Protein AF-A0A5C9AGM6-F1 (afdb_monomer_lite)

Structure (mmCIF, N/CA/C/O backbone):
data_AF-A0A5C9AGM6-F1
#
_entry.id   AF-A0A5C9AGM6-F1
#
loop_
_atom_site.group_PDB
_atom_site.id
_atom_site.type_symbol
_atom_site.label_ato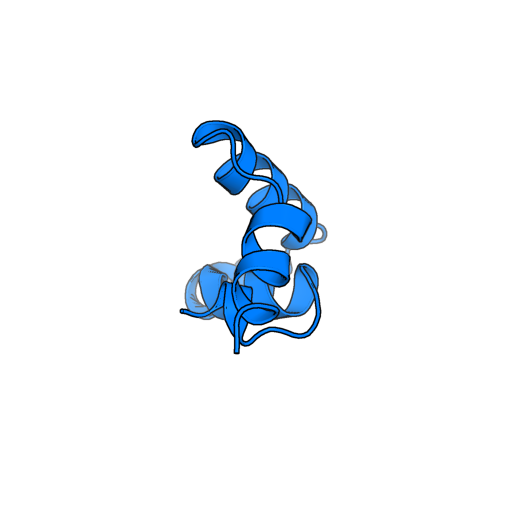m_id
_atom_site.label_alt_id
_atom_site.label_comp_id
_atom_site.label_asym_id
_atom_site.label_entity_id
_atom_site.label_seq_id
_atom_site.pdbx_PDB_ins_code
_atom_site.Cartn_x
_atom_site.Cartn_y
_atom_site.Cartn_z
_atom_site.occupancy
_atom_site.B_iso_or_equiv
_atom_site.auth_seq_id
_atom_site.auth_comp_id
_atom_site.auth_asym_id
_atom_site.auth_atom_id
_atom_site.pdbx_PDB_model_num
ATOM 1 N N . ALA A 1 1 ? -6.172 -7.783 -1.210 1.00 63.81 1 ALA A N 1
ATOM 2 C CA . ALA A 1 1 ? -5.626 -7.976 0.154 1.00 63.81 1 ALA A CA 1
ATOM 3 C C . ALA A 1 1 ? -4.085 -7.901 0.232 1.00 63.81 1 ALA A C 1
ATOM 5 O O . ALA A 1 1 ? -3.535 -8.217 1.277 1.00 63.81 1 ALA A O 1
ATOM 6 N N . ILE A 1 2 ? -3.381 -7.429 -0.811 1.00 77.31 2 ILE A N 1
ATOM 7 C CA . ILE A 1 2 ? -1.908 -7.518 -0.904 1.00 77.31 2 ILE A CA 1
ATOM 8 C C . ILE A 1 2 ? -1.175 -6.618 0.099 1.00 77.31 2 ILE A C 1
ATOM 10 O O . ILE A 1 2 ? -0.252 -7.084 0.758 1.00 77.31 2 ILE A O 1
ATOM 14 N N . CYS A 1 3 ? -1.612 -5.367 0.289 1.00 79.56 3 CYS A N 1
ATOM 15 C CA . CYS A 1 3 ? -1.004 -4.479 1.288 1.00 79.56 3 CYS A CA 1
ATOM 16 C C . CYS A 1 3 ? -1.058 -5.079 2.700 1.00 79.56 3 CYS A C 1
ATOM 18 O O . CYS A 1 3 ? -0.065 -5.030 3.406 1.00 79.56 3 CYS A O 1
ATOM 20 N N . ARG A 1 4 ? -2.177 -5.715 3.073 1.00 78.56 4 ARG A N 1
ATOM 21 C CA . ARG A 1 4 ? -2.381 -6.334 4.397 1.00 78.56 4 ARG A CA 1
ATOM 22 C C . ARG A 1 4 ? -1.512 -7.572 4.642 1.00 78.56 4 ARG A C 1
ATOM 24 O O . ARG A 1 4 ? -1.185 -7.865 5.777 1.00 78.56 4 ARG A O 1
ATOM 31 N N . GLN A 1 5 ? -1.154 -8.305 3.589 1.00 81.50 5 GLN A N 1
ATOM 32 C CA . GLN A 1 5 ? -0.336 -9.523 3.693 1.00 81.50 5 GLN A CA 1
ATOM 33 C C . GLN A 1 5 ? 1.168 -9.234 3.606 1.00 81.50 5 GLN A C 1
ATOM 35 O O . GLN A 1 5 ? 2.001 -10.064 3.967 1.00 81.50 5 GLN A O 1
ATOM 40 N N . ALA A 1 6 ? 1.540 -8.066 3.089 1.00 83.06 6 ALA A N 1
ATOM 41 C CA . ALA A 1 6 ? 2.925 -7.694 2.889 1.00 83.06 6 ALA A CA 1
ATOM 42 C C . ALA A 1 6 ? 3.529 -7.091 4.161 1.00 83.06 6 ALA A C 1
ATOM 44 O O . ALA A 1 6 ? 3.042 -6.095 4.679 1.00 83.06 6 ALA A O 1
ATOM 45 N N . LYS A 1 7 ? 4.679 -7.625 4.584 1.00 80.00 7 LYS A N 1
ATOM 46 C CA . LYS A 1 7 ? 5.409 -7.169 5.781 1.00 80.00 7 LYS A CA 1
ATOM 47 C C . LYS A 1 7 ? 6.015 -5.763 5.661 1.00 80.00 7 LYS A C 1
ATOM 49 O O . LYS A 1 7 ? 6.565 -5.237 6.623 1.00 80.00 7 LYS A O 1
ATOM 54 N N . SER A 1 8 ? 6.018 -5.170 4.467 1.00 80.31 8 SER A N 1
ATOM 55 C CA . SER A 1 8 ? 6.611 -3.853 4.207 1.00 80.31 8 SER A CA 1
ATOM 56 C C . SER A 1 8 ? 6.052 -3.230 2.929 1.00 80.31 8 SER A C 1
ATOM 58 O O . SER A 1 8 ? 5.725 -3.946 1.979 1.00 80.31 8 SER A O 1
ATOM 60 N N . LEU A 1 9 ? 6.061 -1.894 2.860 1.00 79.19 9 LEU A N 1
ATOM 61 C CA . LEU A 1 9 ? 5.679 -1.101 1.679 1.00 79.19 9 LEU A CA 1
ATOM 62 C C . LEU A 1 9 ? 6.333 -1.599 0.385 1.00 79.19 9 LEU A C 1
ATOM 64 O O . LEU A 1 9 ? 5.658 -1.763 -0.625 1.00 79.19 9 LEU A O 1
ATOM 68 N N . SER A 1 10 ? 7.634 -1.889 0.414 1.00 79.06 10 SER A N 1
ATOM 69 C CA . SER A 1 10 ? 8.360 -2.382 -0.762 1.00 79.06 10 SER A CA 1
ATOM 70 C C . SER A 1 10 ? 7.908 -3.780 -1.195 1.00 79.06 10 SER A C 1
ATOM 72 O O . SER A 1 10 ? 7.868 -4.062 -2.388 1.00 79.06 10 SER A O 1
ATOM 74 N N . ALA A 1 11 ? 7.539 -4.659 -0.257 1.00 81.69 11 ALA A N 1
ATOM 75 C CA . ALA A 1 11 ? 7.024 -5.994 -0.569 1.00 81.69 11 ALA A CA 1
ATOM 76 C C . ALA A 1 11 ? 5.594 -5.935 -1.132 1.00 81.69 11 ALA A C 1
ATOM 78 O O . ALA A 1 11 ? 5.258 -6.688 -2.045 1.00 81.69 11 ALA A O 1
ATOM 79 N N . ALA A 1 12 ? 4.769 -5.011 -0.628 1.00 86.12 12 ALA A N 1
ATOM 80 C CA . ALA A 1 12 ? 3.447 -4.731 -1.181 1.00 86.12 12 ALA A CA 1
ATOM 81 C C . ALA A 1 12 ? 3.551 -4.130 -2.585 1.00 86.12 12 ALA A C 1
ATOM 83 O O . ALA A 1 12 ? 2.871 -4.582 -3.499 1.00 86.12 12 ALA A O 1
ATOM 84 N N . GLY A 1 13 ? 4.441 -3.149 -2.761 1.00 82.69 13 GLY A N 1
ATOM 85 C CA . GLY A 1 13 ? 4.703 -2.500 -4.040 1.00 82.69 13 GLY A CA 1
ATOM 86 C C . GLY A 1 13 ? 5.199 -3.487 -5.093 1.00 82.69 13 GLY A C 1
ATOM 87 O O . GLY A 1 13 ? 4.667 -3.510 -6.195 1.00 82.69 13 GLY A O 1
ATOM 88 N N . ARG A 1 14 ? 6.132 -4.380 -4.738 1.00 80.75 14 ARG A N 1
ATOM 89 C CA . ARG A 1 14 ? 6.612 -5.436 -5.646 1.00 80.75 14 ARG A CA 1
ATOM 90 C C . ARG A 1 14 ? 5.494 -6.351 -6.128 1.00 80.75 14 ARG A C 1
ATOM 9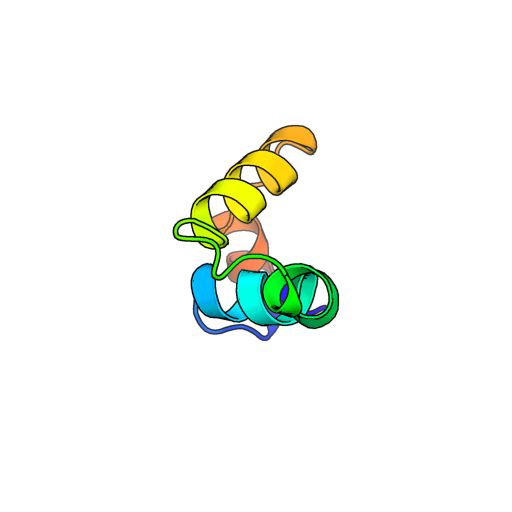2 O O . ARG A 1 14 ? 5.453 -6.637 -7.311 1.00 80.75 14 ARG A O 1
ATOM 99 N N . GLN A 1 15 ? 4.596 -6.774 -5.238 1.00 81.88 15 GLN A N 1
ATOM 100 C CA . GLN A 1 15 ? 3.466 -7.635 -5.603 1.00 81.88 15 GLN A CA 1
ATOM 101 C C . GLN A 1 15 ? 2.397 -6.891 -6.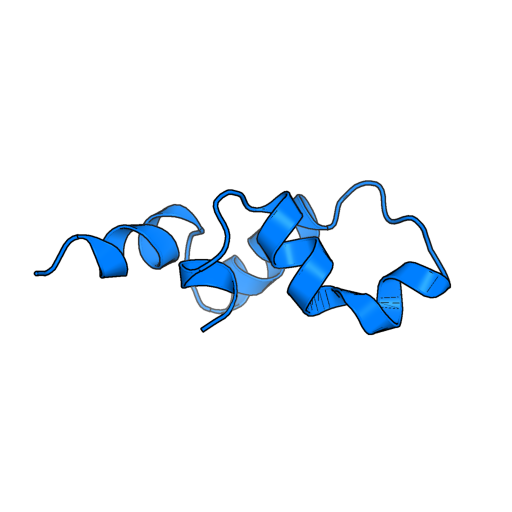414 1.00 81.88 15 GLN A C 1
ATOM 103 O O . GLN A 1 15 ? 1.839 -7.445 -7.353 1.00 81.88 15 GLN A O 1
ATOM 108 N N . LEU A 1 16 ? 2.116 -5.628 -6.080 1.00 79.88 16 LEU A N 1
ATOM 109 C CA . LEU A 1 16 ? 1.142 -4.805 -6.807 1.00 79.88 16 LEU A CA 1
ATOM 110 C C . LEU A 1 16 ? 1.630 -4.400 -8.200 1.00 79.88 16 LEU A C 1
ATOM 112 O O . LEU A 1 16 ? 0.828 -4.284 -9.123 1.00 79.88 16 LEU A O 1
ATOM 116 N N . PHE A 1 17 ? 2.934 -4.182 -8.356 1.00 76.50 17 PHE A N 1
ATOM 117 C CA . PHE A 1 17 ? 3.551 -3.738 -9.602 1.00 76.50 17 PHE A CA 1
ATOM 118 C C . PHE A 1 17 ? 4.377 -4.842 -10.276 1.00 76.50 17 PHE A C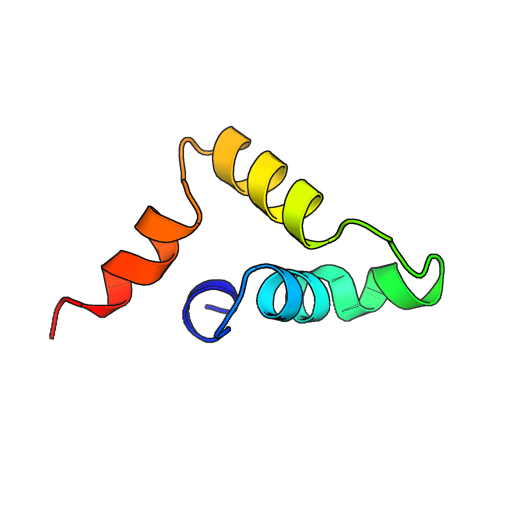 1
ATOM 120 O O . PHE A 1 17 ? 5.210 -4.530 -11.127 1.00 76.50 17 PHE A O 1
ATOM 127 N N . ASP A 1 18 ? 4.142 -6.118 -9.942 1.00 74.19 18 ASP A N 1
ATOM 128 C CA . ASP A 1 18 ? 4.958 -7.255 -10.402 1.00 74.19 18 ASP A CA 1
ATOM 129 C C . ASP A 1 18 ? 5.021 -7.376 -11.936 1.00 74.19 18 ASP A C 1
ATOM 131 O O . ASP A 1 18 ? 6.063 -7.670 -12.522 1.00 74.19 18 ASP A O 1
ATOM 135 N N . VAL A 1 19 ? 3.928 -7.009 -12.606 1.00 69.19 19 VAL A N 1
ATOM 136 C CA . VAL A 1 19 ? 3.844 -6.965 -14.072 1.00 69.19 19 VAL A CA 1
ATOM 137 C C . VAL A 1 19 ? 4.571 -5.740 -14.655 1.00 69.19 19 VAL A C 1
ATOM 139 O O . VAL A 1 19 ? 5.214 -5.829 -15.696 1.00 69.19 19 VAL A O 1
ATOM 142 N N . SER A 1 20 ? 4.531 -4.582 -13.981 1.00 65.69 20 SER A N 1
ATOM 143 C CA . SER A 1 20 ? 5.120 -3.322 -14.480 1.00 65.69 20 SER A CA 1
ATOM 144 C C . SER A 1 20 ? 6.629 -3.208 -14.209 1.00 65.69 20 SER A C 1
ATOM 146 O O . SER A 1 20 ? 7.354 -2.553 -14.963 1.00 65.69 20 SER A O 1
ATOM 148 N N . ARG A 1 21 ? 7.133 -3.879 -13.164 1.00 65.56 21 ARG A N 1
ATOM 149 C CA . ARG A 1 21 ? 8.553 -3.843 -12.766 1.00 65.56 21 ARG A CA 1
ATOM 150 C C . ARG A 1 21 ? 9.497 -4.547 -13.742 1.00 65.56 21 ARG A C 1
ATOM 152 O O . ARG A 1 21 ? 10.691 -4.266 -13.707 1.00 65.56 21 ARG A O 1
ATOM 159 N N . GLN A 1 22 ? 8.989 -5.409 -14.628 1.00 63.62 22 GLN A N 1
ATOM 160 C CA . GLN A 1 22 ? 9.810 -6.089 -15.642 1.00 63.62 22 GLN A CA 1
ATOM 161 C C . GLN A 1 22 ? 10.456 -5.102 -16.636 1.00 63.62 22 GLN A C 1
ATOM 163 O O . GLN A 1 22 ? 11.531 -5.379 -17.154 1.00 63.62 22 GLN A O 1
ATOM 168 N N . GLY A 1 23 ? 9.852 -3.923 -16.854 1.00 62.78 23 GLY A N 1
ATOM 169 C CA . GLY A 1 23 ? 10.366 -2.896 -17.777 1.00 62.78 23 GLY A CA 1
ATOM 170 C C . GLY A 1 23 ? 11.100 -1.717 -17.122 1.00 62.78 23 GLY A C 1
ATOM 171 O O . GLY A 1 23 ? 11.662 -0.875 -17.819 1.00 62.78 23 GLY A O 1
ATOM 172 N N . LYS A 1 24 ? 11.078 -1.608 -15.791 1.00 56.31 24 LYS A N 1
ATOM 173 C CA . LYS A 1 24 ? 11.779 -0.572 -15.020 1.00 56.31 24 LYS A CA 1
ATOM 174 C C . LYS A 1 24 ? 11.971 -1.105 -13.607 1.00 56.31 24 LYS A C 1
ATOM 176 O O . LYS A 1 24 ? 11.007 -1.172 -12.849 1.00 56.31 24 LYS A O 1
ATOM 181 N N . ALA A 1 25 ? 13.208 -1.447 -13.248 1.00 54.44 25 ALA A N 1
ATOM 182 C CA . ALA A 1 25 ? 13.599 -1.710 -11.867 1.00 54.44 25 ALA A CA 1
ATOM 183 C C . ALA A 1 25 ? 13.393 -0.416 -11.061 1.00 54.44 25 ALA A C 1
ATOM 185 O O . ALA A 1 25 ? 14.260 0.454 -11.007 1.00 54.44 25 ALA A O 1
ATOM 186 N N . SER A 1 26 ? 12.173 -0.204 -10.568 1.00 55.69 26 SER A N 1
ATOM 187 C CA . SER A 1 26 ? 11.761 1.100 -10.076 1.00 55.69 26 SER A CA 1
ATOM 188 C C . SER A 1 26 ? 12.304 1.295 -8.672 1.00 55.69 26 SER A C 1
ATOM 190 O O . SER A 1 26 ? 11.897 0.636 -7.722 1.00 55.69 26 SER A O 1
ATOM 192 N N . VAL A 1 27 ? 13.216 2.252 -8.551 1.00 55.62 27 VAL A N 1
ATOM 193 C CA . VAL A 1 27 ? 13.850 2.710 -7.310 1.00 55.62 27 VAL A CA 1
ATOM 194 C C . VAL A 1 27 ? 12.838 3.176 -6.242 1.00 55.62 27 VAL A C 1
ATOM 196 O O . VAL A 1 27 ? 13.245 3.533 -5.144 1.00 55.62 27 VAL A O 1
ATOM 199 N N . ASN A 1 28 ? 11.518 3.166 -6.488 1.00 72.25 28 ASN A N 1
ATOM 200 C CA . ASN A 1 28 ? 10.570 3.704 -5.515 1.00 72.25 28 ASN A CA 1
ATOM 201 C C . ASN A 1 28 ? 9.134 3.143 -5.553 1.00 72.25 28 ASN A C 1
ATOM 203 O O . ASN A 1 28 ? 8.159 3.890 -5.460 1.00 72.25 28 ASN A O 1
ATOM 207 N N . ASP A 1 29 ? 8.972 1.819 -5.642 1.00 74.94 29 ASP A N 1
ATOM 208 C CA . ASP A 1 29 ? 7.647 1.179 -5.506 1.00 74.94 29 ASP A CA 1
ATOM 209 C C . ASP A 1 29 ? 6.950 1.546 -4.179 1.00 74.94 29 ASP A C 1
ATOM 211 O O . ASP A 1 29 ? 5.727 1.681 -4.124 1.00 74.94 29 ASP A O 1
ATOM 215 N N . ALA A 1 30 ? 7.736 1.777 -3.121 1.00 78.44 30 ALA A N 1
ATOM 216 C CA . ALA A 1 30 ? 7.247 2.243 -1.826 1.00 78.44 30 ALA A CA 1
ATOM 217 C C . ALA A 1 30 ? 6.647 3.663 -1.888 1.00 78.44 30 ALA A C 1
ATOM 219 O O . ALA A 1 30 ? 5.559 3.881 -1.354 1.00 78.44 30 ALA A O 1
ATOM 220 N N . ASP A 1 31 ? 7.304 4.619 -2.557 1.00 82.62 31 ASP A N 1
ATOM 221 C CA . ASP A 1 31 ? 6.765 5.975 -2.764 1.00 82.62 31 ASP A CA 1
ATOM 222 C C . ASP A 1 31 ? 5.511 5.958 -3.636 1.00 82.62 31 ASP A C 1
ATOM 224 O O . ASP A 1 31 ? 4.518 6.602 -3.299 1.00 82.62 31 ASP A O 1
ATOM 228 N N . ARG A 1 32 ? 5.509 5.170 -4.718 1.00 82.69 32 ARG A N 1
ATOM 229 C CA . ARG A 1 32 ? 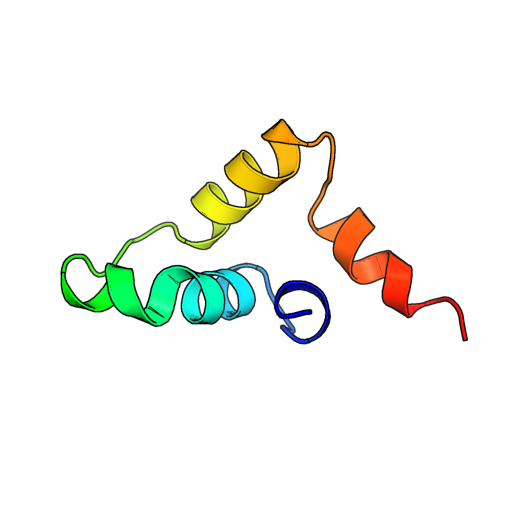4.321 5.013 -5.568 1.00 82.69 32 ARG A CA 1
ATOM 230 C C . ARG A 1 32 ? 3.134 4.502 -4.774 1.00 82.69 32 ARG A C 1
ATOM 232 O O . ARG A 1 32 ? 2.040 5.047 -4.902 1.00 82.69 32 ARG A O 1
ATOM 239 N N . LEU A 1 33 ? 3.354 3.490 -3.938 1.00 82.75 33 LEU A N 1
ATOM 240 C CA . LEU A 1 33 ? 2.305 2.947 -3.091 1.00 82.75 33 LEU A CA 1
ATOM 241 C C . LEU A 1 33 ? 1.822 3.981 -2.064 1.00 82.75 33 LEU A C 1
ATOM 243 O O . LEU A 1 33 ? 0.616 4.134 -1.896 1.00 82.75 33 LEU A O 1
ATOM 247 N N . ARG A 1 34 ? 2.723 4.760 -1.448 1.00 85.62 34 ARG A N 1
ATOM 248 C CA . ARG A 1 34 ? 2.338 5.873 -0.559 1.00 85.62 34 ARG A CA 1
ATOM 249 C C . ARG A 1 34 ? 1.491 6.925 -1.275 1.00 85.62 34 ARG A C 1
ATOM 251 O O . ARG A 1 34 ? 0.433 7.281 -0.768 1.00 85.62 34 ARG A O 1
ATOM 258 N N . LYS A 1 35 ? 1.909 7.389 -2.456 1.00 86.62 35 LYS A N 1
ATOM 259 C CA . LYS A 1 35 ? 1.150 8.363 -3.263 1.00 86.62 35 LYS A CA 1
ATOM 260 C C . LYS A 1 35 ? -0.209 7.819 -3.688 1.00 86.62 35 LYS A C 1
ATOM 262 O O . LYS A 1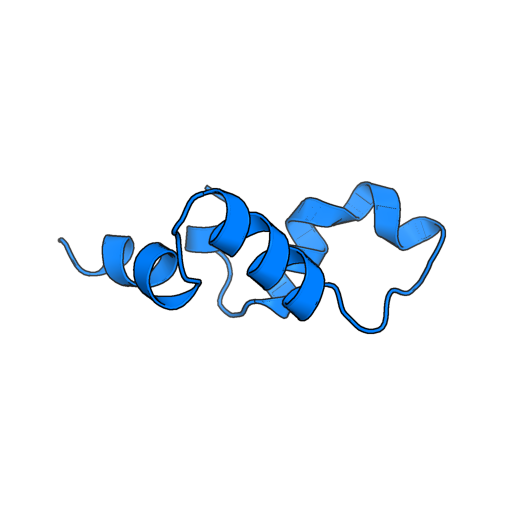 35 ? -1.198 8.545 -3.657 1.00 86.62 35 LYS A O 1
ATOM 267 N N . TYR A 1 36 ? -0.259 6.545 -4.068 1.00 85.94 36 TYR A N 1
ATOM 268 C CA . TYR A 1 36 ? -1.500 5.878 -4.437 1.00 85.94 36 TYR A CA 1
ATOM 269 C C . TYR A 1 36 ? -2.475 5.823 -3.258 1.00 85.94 36 TYR A C 1
ATOM 271 O O . TYR A 1 36 ? -3.622 6.216 -3.419 1.00 85.94 36 TYR A O 1
ATOM 279 N N . LEU A 1 37 ? -2.016 5.422 -2.068 1.00 87.50 37 LEU A N 1
ATOM 280 C CA . LEU A 1 37 ? -2.842 5.386 -0.856 1.00 87.50 37 LEU A CA 1
ATOM 281 C C . LEU A 1 37 ? -3.311 6.785 -0.429 1.00 87.50 37 LEU A C 1
ATOM 283 O O . LEU A 1 37 ? -4.491 6.969 -0.131 1.00 87.50 37 LEU A O 1
ATOM 287 N N . ALA A 1 38 ? -2.429 7.785 -0.496 1.00 89.69 38 ALA A N 1
ATOM 288 C CA . ALA A 1 38 ? -2.757 9.169 -0.156 1.00 89.69 38 ALA A CA 1
ATOM 289 C C . ALA A 1 38 ? -3.887 9.743 -1.027 1.00 89.69 38 ALA A C 1
ATOM 291 O O . ALA A 1 38 ? -4.693 10.539 -0.553 1.00 89.69 38 ALA A O 1
ATOM 292 N N . ARG A 1 39 ? -4.006 9.292 -2.281 1.00 89.94 39 ARG A N 1
ATOM 293 C CA . ARG A 1 39 ? -5.095 9.678 -3.193 1.00 89.94 39 ARG A CA 1
ATOM 294 C C . ARG A 1 39 ? -6.479 9.210 -2.721 1.00 89.94 39 ARG A C 1
ATOM 296 O O . ARG A 1 39 ? -7.478 9.774 -3.149 1.00 89.94 39 ARG A O 1
ATOM 303 N N . PHE A 1 40 ? -6.525 8.221 -1.829 1.00 87.94 40 PHE A N 1
ATOM 304 C CA . PHE A 1 40 ? -7.736 7.737 -1.159 1.00 87.94 40 PHE A CA 1
ATOM 305 C C . PHE A 1 40 ? -7.827 8.190 0.307 1.00 87.94 40 PHE A C 1
ATOM 307 O O . PHE A 1 40 ? -8.676 7.697 1.041 1.00 87.94 40 PHE A O 1
ATOM 314 N N . GLY A 1 41 ? -6.944 9.089 0.759 1.00 88.75 41 GLY A N 1
ATOM 315 C CA . GLY A 1 41 ? -6.868 9.499 2.164 1.00 88.75 41 GLY A CA 1
ATOM 316 C C . GLY A 1 41 ? -6.371 8.396 3.105 1.00 88.75 41 GLY A C 1
ATOM 317 O O . GLY A 1 41 ? -6.589 8.475 4.309 1.00 88.75 41 GLY A O 1
ATOM 318 N N . LEU A 1 42 ? -5.717 7.359 2.571 1.00 88.81 42 LEU A N 1
ATOM 319 C CA . LEU A 1 42 ? -5.212 6.226 3.341 1.00 88.81 42 LEU A CA 1
ATOM 320 C C . LEU A 1 42 ? -3.703 6.344 3.559 1.00 88.81 42 LEU A C 1
ATOM 322 O O . LEU A 1 42 ? -2.955 6.782 2.682 1.00 88.81 42 LEU A O 1
ATOM 326 N N . THR A 1 43 ? -3.238 5.885 4.718 1.00 88.75 43 THR A N 1
ATOM 327 C CA . THR A 1 43 ? -1.811 5.716 5.015 1.00 88.75 43 THR A CA 1
ATOM 328 C C . THR A 1 43 ? -1.450 4.235 5.037 1.00 88.75 43 THR A C 1
ATOM 330 O O . THR A 1 43 ? -2.308 3.369 5.210 1.00 88.75 43 THR A O 1
ATOM 333 N N . TRP A 1 44 ? -0.166 3.916 4.846 1.00 85.94 44 TRP A N 1
ATOM 334 C CA . TRP A 1 44 ? 0.302 2.530 4.956 1.00 85.94 44 TRP A CA 1
ATOM 335 C C . TRP A 1 44 ? -0.024 1.936 6.326 1.00 85.94 44 TRP A C 1
ATOM 337 O O . TRP A 1 44 ? -0.528 0.821 6.402 1.00 85.94 44 TRP A O 1
ATOM 347 N N . GLU A 1 45 ? 0.210 2.707 7.384 1.00 86.31 45 GLU A N 1
ATOM 348 C CA . GLU A 1 45 ? -0.086 2.318 8.761 1.00 86.31 45 GLU A CA 1
ATOM 349 C C . GLU A 1 45 ? -1.576 2.050 8.954 1.00 86.31 45 GLU A C 1
ATOM 351 O O . GLU A 1 45 ? -1.913 0.988 9.454 1.00 86.31 45 GLU A O 1
ATOM 356 N N . ALA A 1 46 ? -2.468 2.908 8.444 1.00 86.19 46 ALA A N 1
ATOM 357 C CA . ALA A 1 46 ? -3.910 2.662 8.505 1.00 86.19 46 ALA A CA 1
ATOM 358 C C . ALA A 1 46 ? -4.312 1.358 7.796 1.00 86.19 46 ALA A C 1
ATOM 360 O O . ALA A 1 46 ? -5.218 0.663 8.234 1.00 86.19 46 ALA A O 1
ATOM 361 N N . VAL A 1 47 ? -3.630 0.986 6.710 1.00 85.06 47 VAL A N 1
ATOM 362 C CA . VAL A 1 47 ? -3.891 -0.279 6.003 1.00 85.06 47 VAL A CA 1
ATOM 363 C C . VAL A 1 47 ? -3.322 -1.493 6.751 1.00 85.06 47 VAL A C 1
ATOM 365 O O . VAL A 1 47 ? -3.878 -2.584 6.618 1.00 85.06 47 VAL A O 1
ATOM 368 N N . GLN A 1 48 ? -2.236 -1.333 7.515 1.00 84.62 48 GLN A N 1
ATOM 369 C CA . GLN A 1 48 ? -1.666 -2.388 8.367 1.00 84.62 48 GLN A CA 1
ATOM 370 C C . GLN A 1 48 ? -2.448 -2.574 9.673 1.00 84.62 48 GLN A C 1
ATOM 372 O O . GLN A 1 48 ? -2.670 -3.704 10.093 1.00 84.62 48 GLN A O 1
ATOM 377 N N . ASP A 1 49 ? -2.896 -1.481 10.286 1.00 77.44 49 ASP A N 1
ATOM 378 C CA . ASP A 1 49 ? -3.575 -1.454 11.585 1.00 77.44 49 ASP A CA 1
ATOM 379 C C . ASP A 1 49 ? -4.949 -2.143 11.558 1.00 77.44 49 ASP A C 1
ATOM 381 O O . ASP A 1 49 ? -5.351 -2.791 12.519 1.00 77.44 49 ASP A O 1
ATOM 385 N N . GLN A 1 50 ? -5.608 -2.167 10.396 1.00 65.88 50 GLN A N 1
ATOM 386 C CA . GLN A 1 50 ? -6.827 -2.956 10.158 1.00 65.88 50 GLN A CA 1
ATOM 387 C C . GLN A 1 50 ? -6.628 -4.483 10.329 1.00 65.88 50 GLN A C 1
ATOM 389 O O . GLN A 1 50 ? -7.581 -5.241 10.162 1.00 65.88 50 GLN A O 1
ATOM 394 N N . HIS A 1 51 ? -5.409 -4.960 10.617 1.00 60.28 51 HIS A N 1
ATOM 395 C CA . HIS A 1 51 ? -5.113 -6.348 10.983 1.00 60.28 51 HIS A CA 1
ATOM 396 C C . HIS A 1 51 ? -5.110 -6.598 12.506 1.00 60.28 51 HIS A C 1
ATOM 398 O O . HIS A 1 51 ? -5.199 -7.749 12.916 1.00 60.28 51 HIS A O 1
ATOM 404 N N . SER A 1 52 ? -5.064 -5.551 13.339 1.00 53.06 52 SER A N 1
ATOM 405 C CA . SER A 1 52 ? -5.026 -5.658 14.809 1.00 53.06 52 SER A CA 1
ATOM 406 C C . SER A 1 52 ? -6.406 -5.794 15.463 1.00 53.06 52 SER A C 1
ATOM 408 O O . SER A 1 52 ? -6.508 -5.834 16.683 1.00 53.06 52 SER A O 1
ATOM 410 N N . SER A 1 53 ? -7.483 -5.866 14.677 1.00 48.62 53 SER A N 1
ATOM 411 C CA . SER A 1 53 ? -8.803 -6.253 15.183 1.00 48.62 53 SER A CA 1
ATOM 412 C C . SER A 1 53 ? -9.004 -7.756 14.993 1.00 48.62 53 SER A C 1
ATOM 414 O O . SER A 1 53 ? -9.514 -8.207 13.966 1.00 48.62 53 SER A O 1
ATOM 416 N N . SER A 1 54 ? -8.558 -8.543 15.968 1.00 44.41 54 SER A N 1
ATOM 417 C CA . SER A 1 54 ? -9.018 -9.910 16.243 1.00 44.41 54 SER A CA 1
ATOM 418 C C . SER A 1 54 ? -8.872 -10.181 17.731 1.00 44.41 54 SER A C 1
ATOM 420 O O . SER A 1 54 ? -7.804 -9.825 18.274 1.00 44.41 54 SER A O 1
#

Secondary structure (DSSP, 8-state):
-HHHH-SSHHHHHHHHTTTTGGG---TTHHHHHHHHHHTTT--HHHHHHTTS--

Foldseek 3Di:
DLLQPDPDLVSSLCVVCVVVCVVPVDPPSSVVSQVVQVVVVHGSVNSNCVVVPD

Radius of gyration: 11.52 Å; chains: 1; bounding box: 23×20×34 Å

Organism: Escherichia coli (NCBI:txid562)

pLDDT: mean 76.04, std 11.8, range [44.41, 89.94]

Sequence (54 aa):
AICRQAKSLSAAGRQLFDVSRQGKASVNDADRLRKYLARFGLTWEAVQDQHSSS